Protein AF-A0A359EFD6-F1 (afdb_monomer_lite)

pLDDT: mean 87.86, std 8.87, range [59.72, 98.12]

Foldseek 3Di:
DDVVLVVVLLQDLDDDDPVRLVVDDPVSVLSNLLSNVVLVVQLVVLVVVQVVCVVVVNHDPVVSVCSSVVSSVVSSVVSNVVD

Structure (mmCIF, N/CA/C/O backbone):
data_AF-A0A359EFD6-F1
#
_entry.id   AF-A0A359EFD6-F1
#
loop_
_atom_site.group_PDB
_atom_site.id
_atom_site.type_symbol
_atom_site.label_atom_id
_atom_site.label_alt_id
_atom_site.label_comp_id
_atom_site.label_asym_id
_atom_site.label_entity_id
_atom_site.label_seq_id
_atom_site.pdbx_PDB_ins_code
_atom_site.Cartn_x
_atom_site.Cartn_y
_atom_site.Cartn_z
_atom_site.occupancy
_atom_site.B_iso_or_equiv
_atom_site.auth_seq_id
_atom_site.auth_comp_id
_atom_site.auth_asym_id
_atom_site.auth_atom_id
_atom_site.pdbx_PDB_model_num
ATOM 1 N N . MET A 1 1 ? -2.807 -10.128 -16.682 1.00 59.72 1 MET A N 1
ATOM 2 C CA . MET A 1 1 ? -2.643 -9.970 -15.221 1.00 59.72 1 MET A CA 1
ATOM 3 C C . MET A 1 1 ? -1.749 -11.100 -14.740 1.00 59.72 1 MET A C 1
ATOM 5 O O . MET A 1 1 ? -2.085 -12.248 -15.010 1.00 59.72 1 MET A O 1
ATOM 9 N N . ASN A 1 2 ? -0.597 -10.801 -14.131 1.00 77.19 2 ASN A N 1
ATOM 10 C CA . ASN A 1 2 ? 0.398 -11.813 -13.743 1.00 77.19 2 ASN A CA 1
ATOM 11 C C . ASN A 1 2 ? 0.620 -11.843 -12.209 1.00 77.19 2 ASN A C 1
ATOM 13 O O . ASN A 1 2 ? 1.526 -11.175 -11.707 1.00 77.19 2 ASN A O 1
ATOM 17 N N . PRO A 1 3 ? -0.171 -12.623 -11.446 1.00 77.00 3 PRO A N 1
ATOM 18 C CA . PRO A 1 3 ? -0.125 -12.622 -9.978 1.00 77.00 3 PRO A CA 1
ATOM 19 C C . PRO A 1 3 ? 1.218 -13.102 -9.401 1.00 77.00 3 PRO A C 1
ATOM 21 O O . PRO A 1 3 ? 1.616 -12.670 -8.319 1.00 77.00 3 PRO A O 1
ATOM 24 N N . SER A 1 4 ? 1.966 -13.933 -10.136 1.00 77.31 4 SER A N 1
ATOM 25 C CA . SER A 1 4 ? 3.312 -14.354 -9.728 1.00 77.31 4 SER A CA 1
ATOM 26 C C . SER A 1 4 ? 4.298 -13.183 -9.694 1.00 77.31 4 SER A C 1
ATOM 28 O O . SER A 1 4 ? 5.187 -13.153 -8.841 1.00 77.31 4 SER A O 1
ATOM 30 N N . MET A 1 5 ? 4.154 -12.210 -10.600 1.00 75.94 5 MET A N 1
ATOM 31 C CA . MET A 1 5 ? 5.008 -11.020 -10.623 1.00 75.94 5 MET A CA 1
ATOM 32 C C . MET A 1 5 ? 4.670 -10.049 -9.498 1.00 75.94 5 MET A C 1
ATOM 34 O O . MET A 1 5 ? 5.578 -9.449 -8.927 1.00 75.94 5 MET A O 1
ATOM 38 N N . TRP A 1 6 ? 3.396 -9.946 -9.118 1.00 77.06 6 TRP A N 1
ATOM 39 C CA . TRP A 1 6 ? 2.980 -9.128 -7.978 1.00 77.06 6 TRP A CA 1
ATOM 40 C C . TRP A 1 6 ? 3.604 -9.637 -6.678 1.00 77.06 6 TRP A C 1
ATOM 42 O O . TRP A 1 6 ? 4.196 -8.862 -5.931 1.00 77.06 6 TRP A O 1
ATOM 52 N N . LEU A 1 7 ? 3.569 -10.955 -6.450 1.00 76.50 7 LEU A N 1
ATOM 53 C CA . LEU A 1 7 ? 4.210 -11.565 -5.284 1.00 76.50 7 LEU A CA 1
ATOM 54 C C . LEU A 1 7 ? 5.732 -11.355 -5.284 1.00 76.50 7 LEU A C 1
ATOM 56 O O . LEU A 1 7 ? 6.321 -11.123 -4.230 1.00 76.50 7 LEU A O 1
ATOM 60 N N . LYS A 1 8 ? 6.372 -11.416 -6.459 1.00 73.50 8 LYS A N 1
ATOM 61 C CA . LYS A 1 8 ? 7.815 -11.177 -6.599 1.00 73.50 8 LYS A CA 1
ATOM 62 C C . LYS A 1 8 ? 8.176 -9.725 -6.265 1.00 73.50 8 LYS A C 1
ATOM 64 O O . LYS A 1 8 ? 9.080 -9.517 -5.461 1.00 73.50 8 LYS A O 1
ATOM 69 N N . ALA A 1 9 ? 7.436 -8.750 -6.800 1.00 72.94 9 ALA A N 1
ATOM 70 C CA . ALA A 1 9 ? 7.637 -7.318 -6.541 1.00 72.94 9 ALA A CA 1
ATOM 71 C C . ALA A 1 9 ? 7.386 -6.919 -5.073 1.00 72.94 9 ALA A C 1
ATOM 73 O O . ALA A 1 9 ? 7.985 -5.968 -4.576 1.00 72.94 9 ALA A O 1
ATOM 74 N N . LEU A 1 10 ? 6.527 -7.662 -4.367 1.00 73.88 10 LEU A N 1
ATOM 75 C CA . LEU A 1 10 ? 6.281 -7.483 -2.933 1.00 73.88 10 LEU A CA 1
ATOM 76 C C . LEU A 1 10 ? 7.367 -8.098 -2.035 1.00 73.88 10 LEU A C 1
ATOM 78 O O . LEU A 1 10 ? 7.423 -7.771 -0.855 1.00 73.88 10 LEU A O 1
ATOM 82 N N . ARG A 1 11 ? 8.214 -8.999 -2.550 1.00 72.12 11 ARG A N 1
ATOM 83 C CA . ARG A 1 11 ? 9.253 -9.685 -1.757 1.00 72.12 11 ARG A CA 1
ATOM 84 C C . ARG A 1 11 ? 10.652 -9.128 -1.977 1.00 72.12 11 ARG A C 1
ATOM 86 O O . ARG A 1 11 ? 11.449 -9.106 -1.048 1.00 72.12 11 ARG A O 1
ATOM 93 N N . ILE A 1 12 ? 10.961 -8.728 -3.203 1.00 73.06 12 ILE A N 1
ATOM 94 C CA . ILE A 1 12 ? 12.282 -8.254 -3.624 1.00 73.06 12 ILE A CA 1
ATOM 95 C C . ILE A 1 12 ? 12.109 -7.144 -4.658 1.00 73.06 12 ILE A C 1
ATOM 97 O O . ILE A 1 12 ? 11.085 -7.100 -5.329 1.00 73.06 12 ILE A O 1
ATOM 101 N N . ILE A 1 13 ? 13.113 -6.277 -4.817 1.00 74.25 13 ILE A N 1
ATOM 102 C CA . ILE A 1 13 ? 13.173 -5.312 -5.926 1.00 74.25 13 ILE A CA 1
ATOM 103 C C . ILE A 1 13 ? 13.749 -6.059 -7.141 1.00 74.25 13 ILE A C 1
ATOM 105 O O . ILE A 1 13 ? 14.950 -6.346 -7.156 1.00 74.25 13 ILE A O 1
ATOM 109 N N . PRO A 1 14 ? 12.929 -6.458 -8.133 1.00 70.62 14 PRO A N 1
ATOM 110 C CA . PRO A 1 14 ? 13.427 -7.217 -9.268 1.00 70.62 14 PRO A CA 1
ATOM 111 C C . PRO A 1 14 ? 14.176 -6.284 -10.228 1.00 70.62 14 PRO A C 1
ATOM 113 O O . PRO A 1 14 ? 13.682 -5.211 -10.565 1.00 70.62 14 PRO A O 1
ATOM 116 N N . ARG A 1 15 ? 15.347 -6.708 -10.714 1.00 75.56 15 ARG A N 1
ATOM 117 C CA . ARG A 1 15 ? 15.943 -6.107 -11.916 1.00 75.56 15 ARG A CA 1
ATOM 118 C C . ARG A 1 15 ? 15.231 -6.691 -13.129 1.00 75.56 15 ARG A C 1
ATOM 120 O O . ARG A 1 15 ? 15.126 -7.911 -13.219 1.00 75.56 15 ARG A O 1
ATOM 127 N N . ILE A 1 16 ? 14.698 -5.827 -13.986 1.00 81.31 16 ILE A N 1
ATOM 128 C CA . ILE A 1 16 ? 13.867 -6.207 -15.131 1.00 81.31 16 ILE A CA 1
ATOM 129 C C . ILE A 1 16 ? 14.453 -5.571 -16.385 1.00 81.31 16 ILE A C 1
ATOM 131 O O . ILE A 1 16 ? 14.702 -4.365 -16.401 1.00 81.31 16 ILE A O 1
ATOM 135 N N . ASP A 1 17 ? 14.644 -6.376 -17.427 1.00 83.94 17 ASP A N 1
ATOM 136 C CA . ASP A 1 17 ? 15.124 -5.898 -18.723 1.00 83.94 17 ASP A CA 1
ATOM 137 C C . ASP A 1 17 ? 13.989 -5.282 -19.559 1.00 83.94 17 ASP A C 1
ATOM 139 O O . ASP A 1 17 ? 12.798 -5.482 -19.309 1.00 83.94 17 ASP A O 1
ATOM 143 N N . LYS A 1 18 ? 14.344 -4.516 -20.595 1.00 82.94 18 LYS A N 1
ATOM 144 C CA . LYS A 1 18 ? 13.390 -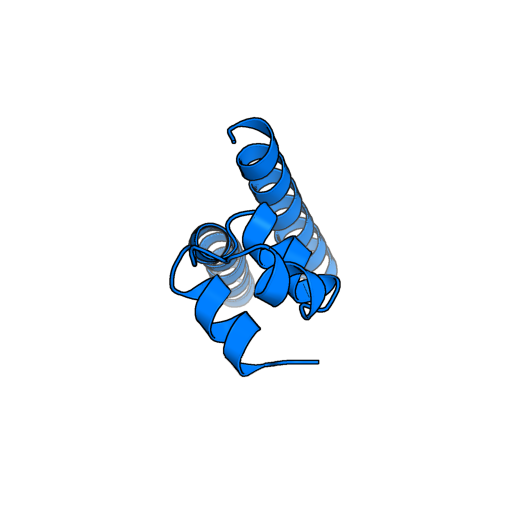3.708 -21.380 1.00 82.94 18 LYS A CA 1
ATOM 145 C C . LYS A 1 18 ? 12.261 -4.536 -22.016 1.00 82.94 18 LYS A C 1
ATOM 147 O O . LYS A 1 18 ? 11.113 -4.090 -22.047 1.00 82.94 18 LYS A O 1
ATOM 152 N N . ASP A 1 19 ? 12.563 -5.750 -22.468 1.00 85.50 19 ASP A N 1
ATOM 153 C CA . ASP A 1 19 ? 11.576 -6.659 -23.064 1.00 85.50 19 ASP A CA 1
ATOM 154 C C . ASP A 1 19 ? 10.612 -7.247 -22.031 1.00 85.50 19 ASP A C 1
ATOM 156 O O . ASP A 1 19 ? 9.428 -7.437 -22.317 1.00 85.50 19 ASP A O 1
ATOM 160 N N . GLU A 1 20 ? 11.095 -7.509 -20.816 1.00 82.44 20 GLU A N 1
ATOM 161 C CA . GLU A 1 20 ? 10.251 -7.940 -19.706 1.00 82.44 20 GLU A CA 1
ATOM 162 C C . GLU A 1 20 ? 9.355 -6.791 -19.239 1.00 82.44 20 GLU A C 1
ATOM 164 O O . GLU A 1 20 ? 8.156 -6.993 -19.056 1.00 82.44 20 GLU A O 1
ATOM 169 N N . TRP A 1 21 ? 9.892 -5.568 -19.149 1.00 83.88 21 TRP A N 1
ATOM 170 C CA . TRP A 1 21 ? 9.132 -4.369 -18.793 1.00 83.88 21 TRP A CA 1
ATOM 171 C C . TRP A 1 21 ? 7.950 -4.127 -19.735 1.00 83.88 21 TRP A C 1
ATOM 173 O O . TRP A 1 21 ? 6.839 -3.832 -19.292 1.00 83.88 21 TRP A O 1
ATOM 183 N N . ASN A 1 22 ? 8.155 -4.293 -21.041 1.00 86.56 22 ASN A N 1
ATOM 184 C CA . ASN A 1 22 ? 7.100 -4.101 -22.036 1.00 86.56 22 ASN A CA 1
ATOM 185 C C . ASN A 1 22 ? 5.947 -5.106 -21.895 1.00 86.56 22 ASN A C 1
ATOM 187 O O . ASN A 1 22 ? 4.814 -4.777 -22.241 1.00 86.56 22 ASN A O 1
ATOM 191 N N . LYS A 1 23 ? 6.210 -6.293 -21.334 1.00 87.19 23 LYS A N 1
ATOM 192 C CA . LYS A 1 23 ? 5.210 -7.347 -21.100 1.00 87.19 23 LYS A CA 1
ATOM 193 C C . LYS A 1 23 ? 4.437 -7.176 -19.788 1.00 87.19 23 LYS A C 1
ATOM 195 O O . LYS A 1 23 ? 3.473 -7.906 -19.554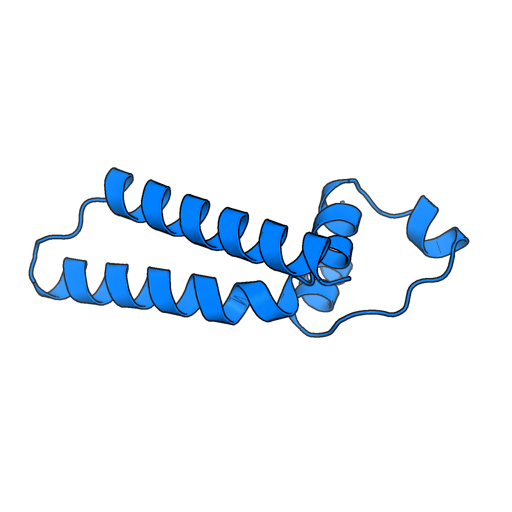 1.00 87.19 23 LYS A O 1
ATOM 200 N N . LEU A 1 24 ? 4.844 -6.245 -18.924 1.00 85.69 24 LEU A N 1
ATOM 201 C CA . LEU A 1 24 ? 4.186 -6.002 -17.643 1.00 85.69 24 LEU A CA 1
ATOM 202 C C . LEU A 1 24 ? 2.895 -5.196 -17.794 1.00 85.69 24 LEU A C 1
ATOM 204 O O . LEU A 1 24 ? 2.829 -4.214 -18.539 1.00 85.69 24 LEU A O 1
ATOM 208 N N . ASP A 1 25 ? 1.893 -5.572 -16.999 1.00 87.62 25 ASP A N 1
ATOM 209 C CA . ASP A 1 25 ? 0.693 -4.761 -16.805 1.00 87.62 25 ASP A CA 1
ATOM 210 C C . ASP A 1 25 ? 0.989 -3.484 -15.994 1.00 87.62 25 ASP A C 1
ATOM 212 O O . ASP A 1 25 ? 2.012 -3.370 -15.313 1.00 87.62 25 ASP A O 1
ATOM 216 N N . ILE A 1 26 ? 0.082 -2.505 -16.085 1.00 86.00 26 ILE A N 1
ATOM 217 C CA . ILE A 1 26 ? 0.212 -1.192 -15.431 1.00 86.00 26 ILE A CA 1
ATOM 218 C C . ILE A 1 26 ? 0.426 -1.335 -13.917 1.00 86.00 26 ILE A C 1
ATOM 220 O O . ILE A 1 26 ? 1.260 -0.630 -13.353 1.00 86.00 26 ILE A O 1
ATOM 224 N N . LEU A 1 27 ? -0.269 -2.278 -13.271 1.00 80.75 27 LEU A N 1
ATOM 225 C CA . LEU A 1 27 ? -0.137 -2.526 -11.832 1.00 80.75 27 LEU A CA 1
ATOM 226 C C . LEU A 1 27 ? 1.252 -3.058 -11.478 1.00 80.75 27 LEU A C 1
ATOM 228 O O . LEU A 1 27 ? 1.868 -2.591 -10.526 1.00 80.75 27 LEU A O 1
ATOM 232 N N . SER A 1 28 ? 1.776 -3.993 -12.266 1.00 83.12 28 SER A N 1
ATOM 233 C CA . SER A 1 28 ? 3.116 -4.545 -12.067 1.00 83.12 28 SER A CA 1
ATOM 234 C C . SER A 1 28 ? 4.187 -3.466 -12.231 1.00 83.12 28 SER A C 1
ATOM 236 O O . SER A 1 28 ? 5.069 -3.355 -11.384 1.00 83.12 28 SER A O 1
ATOM 238 N N . LYS A 1 29 ? 4.078 -2.630 -13.275 1.00 86.06 29 LYS A N 1
ATOM 239 C CA . LYS A 1 29 ? 4.987 -1.491 -13.497 1.00 86.06 29 LYS A CA 1
ATOM 240 C C . LYS A 1 29 ? 4.966 -0.519 -12.323 1.00 86.06 29 LYS A C 1
ATOM 242 O O . LYS A 1 29 ? 6.027 -0.111 -11.862 1.00 86.06 29 LYS A O 1
ATOM 247 N N . TRP A 1 30 ? 3.774 -0.201 -11.819 1.00 84.75 30 TRP A N 1
ATOM 248 C CA . TRP A 1 30 ? 3.610 0.659 -10.652 1.00 84.75 30 TRP A CA 1
ATOM 249 C C . TRP A 1 30 ? 4.273 0.056 -9.407 1.00 84.75 30 TRP A C 1
ATOM 251 O O . TRP A 1 30 ? 5.105 0.716 -8.798 1.00 84.75 30 TRP A O 1
ATOM 261 N N . LEU A 1 31 ? 4.006 -1.219 -9.091 1.00 84.56 31 LEU A N 1
ATOM 262 C CA . LEU A 1 31 ? 4.587 -1.908 -7.929 1.00 84.56 31 LEU A CA 1
ATOM 263 C C . LEU A 1 31 ? 6.122 -1.932 -7.952 1.00 84.56 31 LEU A C 1
ATOM 265 O O . LEU A 1 31 ? 6.764 -1.799 -6.909 1.00 84.56 31 LEU A O 1
ATOM 269 N N . ILE A 1 32 ? 6.714 -2.126 -9.131 1.00 84.69 32 ILE A N 1
ATOM 270 C CA . ILE A 1 32 ? 8.171 -2.144 -9.287 1.00 84.69 32 ILE A CA 1
ATOM 271 C C . ILE A 1 32 ? 8.739 -0.735 -9.127 1.00 84.69 32 ILE A C 1
ATOM 273 O O . ILE A 1 32 ? 9.663 -0.555 -8.337 1.00 84.69 32 ILE A O 1
ATOM 277 N N . ALA A 1 33 ? 8.158 0.256 -9.811 1.00 82.81 33 ALA A N 1
ATOM 278 C CA . ALA A 1 33 ? 8.616 1.642 -9.752 1.00 82.81 33 ALA A CA 1
ATOM 279 C C . ALA A 1 33 ? 8.545 2.215 -8.327 1.00 82.81 33 ALA A C 1
ATOM 281 O O . ALA A 1 33 ? 9.466 2.884 -7.882 1.00 82.81 33 ALA A O 1
ATOM 282 N N . THR A 1 34 ? 7.495 1.901 -7.563 1.00 83.56 34 THR A N 1
ATOM 283 C CA . THR A 1 34 ? 7.322 2.408 -6.190 1.00 83.56 34 THR A CA 1
ATOM 284 C C . THR A 1 34 ? 8.080 1.611 -5.126 1.00 83.56 34 THR A C 1
ATOM 286 O O . THR A 1 34 ? 7.926 1.888 -3.933 1.00 83.56 34 THR A O 1
ATOM 289 N N . ARG A 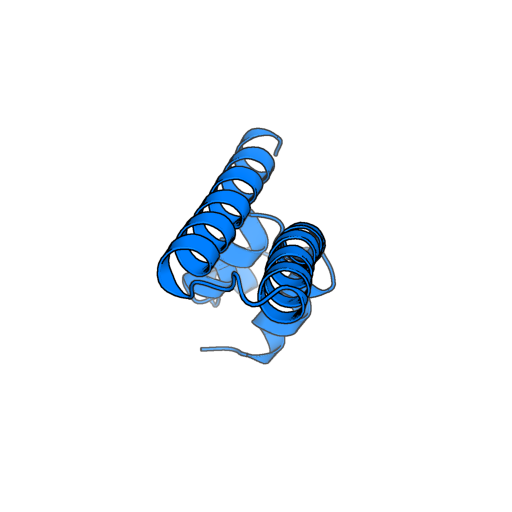1 35 ? 8.840 0.575 -5.511 1.00 84.50 35 ARG A N 1
ATOM 290 C CA . ARG A 1 35 ? 9.511 -0.357 -4.586 1.00 84.50 35 ARG A CA 1
ATOM 291 C C . ARG A 1 35 ? 8.531 -0.982 -3.583 1.00 84.50 35 ARG A C 1
ATOM 293 O O . ARG A 1 35 ? 8.691 -0.870 -2.366 1.00 84.50 35 ARG A O 1
ATOM 300 N N . ALA A 1 36 ? 7.503 -1.660 -4.096 1.00 80.75 36 ALA A N 1
ATOM 301 C CA . ALA A 1 36 ? 6.389 -2.192 -3.304 1.00 80.75 36 ALA A CA 1
ATOM 302 C C . ALA A 1 36 ? 6.791 -3.106 -2.131 1.00 80.75 36 ALA A C 1
ATOM 304 O O . ALA A 1 36 ? 6.067 -3.154 -1.139 1.00 80.75 36 ALA A O 1
ATOM 305 N N . ALA A 1 37 ? 7.947 -3.775 -2.194 1.00 80.75 37 ALA A N 1
ATOM 306 C CA . ALA A 1 37 ? 8.485 -4.548 -1.073 1.00 80.75 37 ALA A CA 1
ATOM 307 C C . ALA A 1 37 ? 8.610 -3.722 0.222 1.00 80.75 37 ALA A C 1
ATOM 309 O O . ALA A 1 37 ? 8.333 -4.222 1.310 1.00 80.75 37 ALA A O 1
ATOM 310 N N . VAL A 1 38 ? 8.952 -2.435 0.111 1.00 81.44 38 VAL A N 1
ATOM 311 C CA . VAL A 1 38 ? 9.070 -1.531 1.263 1.00 81.44 38 VAL A CA 1
ATOM 312 C C . VAL A 1 38 ? 7.690 -1.079 1.751 1.00 81.44 38 VAL A C 1
ATOM 314 O O . VAL A 1 38 ? 7.496 -0.859 2.939 1.00 81.44 38 VAL A O 1
ATOM 317 N N . LEU A 1 39 ? 6.675 -1.028 0.884 1.00 87.06 39 LEU A N 1
ATOM 318 C CA . LEU A 1 39 ? 5.314 -0.639 1.279 1.00 87.06 39 LEU A CA 1
ATOM 319 C C . LEU A 1 39 ? 4.659 -1.656 2.225 1.00 87.06 39 LEU A C 1
ATOM 321 O O . LEU A 1 39 ? 3.766 -1.287 2.989 1.00 87.06 39 LEU A O 1
ATOM 325 N N . VAL A 1 40 ? 5.135 -2.908 2.238 1.00 87.31 40 VAL A N 1
ATOM 326 C CA . VAL A 1 40 ? 4.671 -3.948 3.171 1.00 87.31 40 VAL A CA 1
ATOM 327 C C . VAL A 1 40 ? 4.870 -3.509 4.622 1.00 87.31 40 VAL A C 1
ATOM 329 O O . VAL A 1 40 ? 3.956 -3.662 5.430 1.00 87.31 40 VAL A O 1
ATOM 332 N N . MET A 1 41 ? 6.013 -2.900 4.957 1.00 89.06 41 MET A N 1
ATOM 333 C CA . MET A 1 41 ? 6.271 -2.439 6.328 1.00 89.06 41 MET A CA 1
ATOM 334 C C . MET A 1 41 ? 5.299 -1.324 6.746 1.00 89.06 41 MET A C 1
ATOM 336 O O . MET A 1 41 ? 4.858 -1.271 7.889 1.00 89.06 41 MET A O 1
ATOM 340 N N . THR A 1 42 ? 4.908 -0.461 5.806 1.00 93.44 42 THR A N 1
ATOM 341 C CA . THR A 1 42 ? 3.957 0.632 6.051 1.00 93.44 42 THR A CA 1
ATOM 342 C C . THR A 1 42 ? 2.538 0.127 6.193 1.00 93.44 42 THR A C 1
ATOM 344 O O . THR A 1 42 ? 1.818 0.568 7.090 1.00 93.44 42 THR A O 1
ATOM 347 N N . PHE A 1 43 ? 2.146 -0.832 5.356 1.00 94.62 43 PHE A N 1
ATOM 348 C CA . PHE A 1 43 ? 0.865 -1.500 5.511 1.00 94.62 43 PHE A CA 1
ATOM 349 C C . PHE A 1 43 ? 0.771 -2.213 6.864 1.00 94.62 43 PHE A C 1
ATOM 351 O O . PHE A 1 43 ? -0.256 -2.099 7.526 1.00 94.62 43 PHE A O 1
ATOM 358 N N . LEU A 1 44 ? 1.839 -2.881 7.320 1.00 94.88 44 LEU A N 1
ATOM 359 C CA . LEU A 1 44 ? 1.860 -3.533 8.633 1.00 94.88 44 LEU A CA 1
ATOM 360 C C . LEU 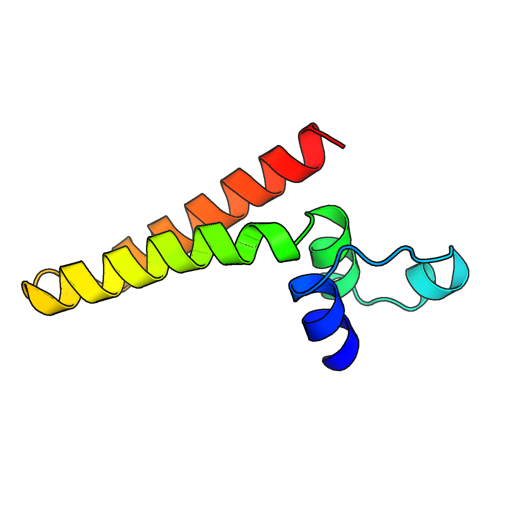A 1 44 ? 1.590 -2.545 9.777 1.00 94.88 44 LEU A C 1
ATOM 362 O O . LEU A 1 44 ? 0.787 -2.857 10.653 1.00 94.88 44 LEU A O 1
ATOM 366 N N . SER A 1 45 ? 2.167 -1.339 9.748 1.00 95.00 45 SER A N 1
ATOM 367 C CA . SER A 1 45 ? 1.868 -0.298 10.745 1.00 95.00 45 SER A CA 1
ATOM 368 C C . SER A 1 45 ? 0.385 0.093 10.758 1.00 95.00 45 SER A C 1
ATOM 370 O O . SER A 1 45 ? -0.224 0.183 11.825 1.00 95.00 45 SER A O 1
ATOM 372 N N . ALA A 1 46 ? -0.223 0.279 9.583 1.00 96.62 46 ALA A N 1
ATOM 373 C CA . ALA A 1 46 ? -1.643 0.610 9.474 1.00 96.62 46 ALA A CA 1
ATOM 374 C C . ALA A 1 46 ? -2.550 -0.564 9.893 1.00 96.62 46 ALA A C 1
ATOM 376 O O . ALA A 1 46 ? -3.563 -0.366 10.568 1.00 96.62 46 ALA A O 1
ATOM 377 N N . ALA A 1 47 ? -2.173 -1.800 9.558 1.00 96.81 47 ALA A N 1
ATOM 378 C CA . ALA A 1 47 ? -2.880 -3.008 9.971 1.00 96.81 47 ALA A CA 1
ATOM 379 C C . ALA A 1 47 ? -2.860 -3.174 11.498 1.00 96.81 47 ALA A C 1
ATOM 381 O O . ALA A 1 47 ? -3.908 -3.396 12.103 1.00 96.81 47 ALA A O 1
ATOM 382 N N . LEU A 1 48 ? -1.699 -2.988 12.133 1.00 97.62 48 LEU A N 1
ATOM 383 C CA . LEU A 1 48 ? -1.564 -3.021 13.591 1.00 97.62 48 LEU A CA 1
ATOM 384 C C . LEU A 1 48 ? -2.404 -1.931 14.264 1.00 97.62 48 LEU A C 1
ATOM 386 O O . LEU A 1 48 ? -3.103 -2.220 15.233 1.00 97.62 48 LEU A O 1
ATOM 390 N N . ALA A 1 49 ? -2.412 -0.708 13.723 1.00 96.44 49 ALA A N 1
ATOM 391 C CA . ALA A 1 49 ? -3.278 0.362 14.217 1.00 96.44 49 ALA A CA 1
ATOM 392 C C . ALA A 1 49 ? -4.768 -0.023 14.149 1.00 96.44 49 ALA A C 1
ATOM 394 O O . ALA A 1 49 ? -5.509 0.214 15.102 1.00 96.44 49 ALA A O 1
ATOM 395 N N . GLY A 1 50 ? -5.198 -0.680 13.066 1.00 97.38 50 GLY A N 1
ATOM 396 C CA . GLY A 1 50 ? -6.554 -1.220 12.929 1.00 97.38 50 GLY A CA 1
ATOM 397 C C . GLY A 1 50 ? -6.879 -2.293 13.972 1.00 97.38 50 GLY A C 1
ATOM 398 O O . GLY A 1 50 ? -7.929 -2.229 14.609 1.00 97.38 50 GLY A O 1
ATOM 399 N N . ILE A 1 51 ? -5.959 -3.235 14.203 1.00 97.94 51 ILE A N 1
ATOM 400 C CA . ILE A 1 51 ? -6.104 -4.291 15.221 1.00 97.94 51 ILE A CA 1
ATOM 401 C C . ILE A 1 51 ? -6.213 -3.682 16.625 1.00 97.94 51 ILE A C 1
ATOM 403 O O . ILE A 1 51 ? -7.083 -4.073 17.404 1.00 97.94 51 ILE A O 1
ATOM 407 N N . PHE A 1 52 ? -5.371 -2.702 16.956 1.00 97.88 52 PHE A N 1
ATOM 408 C CA . PHE A 1 52 ? -5.416 -2.033 18.256 1.00 97.88 52 PHE A CA 1
ATOM 409 C C . PHE A 1 52 ? -6.688 -1.207 18.440 1.00 97.88 52 PHE A C 1
ATOM 411 O O . PHE A 1 52 ? -7.314 -1.299 19.496 1.00 97.88 52 PHE A O 1
ATOM 418 N N . ALA A 1 53 ? -7.128 -0.482 17.409 1.00 97.62 53 ALA A N 1
ATOM 419 C CA . ALA A 1 53 ? -8.402 0.232 17.430 1.00 97.62 53 ALA A CA 1
ATOM 420 C C . ALA A 1 53 ? -9.582 -0.732 17.636 1.00 97.62 53 ALA A C 1
ATOM 422 O O . ALA A 1 53 ? -10.478 -0.456 18.434 1.00 97.62 53 ALA A O 1
ATOM 423 N N . A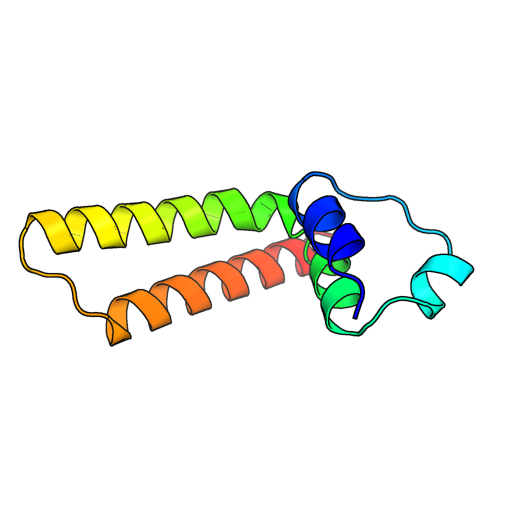LA A 1 54 ? -9.556 -1.900 16.984 1.00 97.56 54 ALA A N 1
ATOM 424 C CA . ALA A 1 54 ? -10.577 -2.931 17.157 1.00 97.56 54 ALA A CA 1
ATOM 425 C C . ALA A 1 54 ? -10.574 -3.479 18.584 1.00 97.56 54 ALA A C 1
ATOM 427 O O . ALA A 1 54 ? -11.633 -3.651 19.188 1.00 97.56 54 ALA A O 1
ATOM 428 N N . ARG A 1 55 ? -9.387 -3.675 19.169 1.00 97.94 55 ARG A N 1
ATOM 429 C CA . ARG A 1 55 ? -9.245 -4.187 20.533 1.00 97.94 55 ARG A CA 1
ATOM 430 C C . ARG A 1 55 ? -9.841 -3.261 21.598 1.00 97.94 55 ARG A C 1
ATOM 432 O O . ARG A 1 55 ? -10.275 -3.767 22.634 1.00 97.94 55 ARG A O 1
ATOM 439 N N . VAL A 1 56 ? -9.869 -1.949 21.360 1.00 97.94 56 VAL A N 1
ATOM 440 C CA . VAL A 1 56 ? -10.463 -0.952 22.271 1.00 97.94 56 VAL A CA 1
ATOM 441 C C . VAL A 1 56 ? -11.880 -0.519 21.865 1.00 97.94 56 VAL A C 1
ATOM 443 O O . VAL A 1 56 ? -12.426 0.404 22.460 1.00 97.94 56 VAL A O 1
ATOM 446 N N . GLY A 1 57 ? -12.486 -1.167 20.861 1.00 97.31 57 GLY A N 1
ATOM 447 C CA . GLY A 1 57 ? -13.840 -0.849 20.392 1.00 97.31 57 GLY A CA 1
ATOM 448 C C . GLY A 1 57 ? -13.962 0.472 19.621 1.00 97.31 57 GLY A C 1
ATOM 449 O O . GLY A 1 57 ? -15.063 0.985 19.476 1.00 97.31 57 GLY A O 1
ATOM 450 N N . GLN A 1 58 ? -12.848 1.021 19.128 1.00 97.31 58 GLN A N 1
ATOM 451 C CA . GLN A 1 58 ? -12.772 2.303 18.406 1.00 97.31 58 GLN A CA 1
ATOM 452 C C . GLN A 1 58 ? -12.419 2.115 16.922 1.00 97.31 58 GLN A C 1
ATOM 454 O O . GLN A 1 58 ? -11.938 3.031 16.253 1.00 97.31 58 GLN A O 1
ATOM 459 N N . PHE A 1 59 ? -12.588 0.903 16.389 1.00 97.88 59 PHE A N 1
ATOM 460 C CA . PHE A 1 59 ? -12.318 0.652 14.980 1.00 97.88 59 PHE A CA 1
ATOM 461 C C . PHE A 1 59 ? -13.420 1.238 14.106 1.00 97.88 59 PHE A C 1
ATOM 463 O O . PHE A 1 59 ? -14.571 0.806 14.150 1.00 97.88 59 PHE A O 1
ATOM 470 N N . HIS A 1 60 ? -13.026 2.164 13.239 1.00 97.88 60 HIS A N 1
ATOM 471 C CA . HIS A 1 60 ? -13.870 2.670 12.171 1.00 97.88 60 HIS A CA 1
ATOM 472 C C . HIS A 1 60 ? -13.228 2.337 10.828 1.00 97.88 60 HIS A C 1
ATOM 474 O O . HIS A 1 60 ? -12.128 2.799 10.519 1.00 97.88 60 HIS A O 1
ATOM 480 N N . PHE A 1 61 ? -13.940 1.550 10.019 1.00 97.25 61 PHE A N 1
ATOM 481 C CA . PHE A 1 61 ? -13.426 1.037 8.751 1.00 97.25 61 PHE A CA 1
ATOM 482 C C . PHE A 1 61 ? -13.022 2.152 7.780 1.00 97.25 61 PHE A C 1
ATOM 484 O O . PHE A 1 61 ? -11.933 2.106 7.218 1.00 97.25 61 PHE A O 1
ATOM 491 N N . VAL A 1 62 ? -13.870 3.172 7.610 1.00 98.06 62 VAL A N 1
ATOM 492 C CA . VAL A 1 62 ? -13.620 4.257 6.647 1.00 98.06 62 VAL A CA 1
ATOM 493 C C . VAL A 1 62 ? -12.381 5.088 7.027 1.00 98.06 62 VAL A C 1
ATOM 495 O O . VAL A 1 62 ? -11.484 5.191 6.191 1.00 98.06 62 VAL A O 1
ATOM 498 N N . PRO A 1 63 ? -12.241 5.620 8.262 1.00 97.25 63 PRO A N 1
ATOM 499 C CA . PRO A 1 63 ? -11.011 6.291 8.690 1.00 97.25 63 PRO A CA 1
ATOM 500 C C . PRO A 1 63 ? -9.762 5.413 8.578 1.00 97.25 63 PRO A C 1
ATOM 502 O O . PRO A 1 63 ? -8.735 5.872 8.085 1.00 97.25 63 PRO A O 1
ATOM 505 N N . TRP A 1 64 ? -9.847 4.142 8.984 1.00 98.00 64 TRP A N 1
ATOM 506 C CA . TRP A 1 64 ? -8.725 3.209 8.877 1.00 98.00 64 TRP A CA 1
ATOM 507 C C . TRP A 1 64 ? -8.296 2.992 7.420 1.00 98.00 64 TRP A C 1
ATOM 509 O O . TRP A 1 64 ? -7.101 3.013 7.118 1.00 98.00 64 TRP A O 1
ATOM 519 N N . LEU A 1 65 ? -9.258 2.841 6.506 1.00 97.88 65 LEU A N 1
ATOM 520 C CA . LEU A 1 65 ? -8.994 2.681 5.080 1.00 97.88 65 LEU A CA 1
ATOM 521 C C . LEU A 1 65 ? -8.329 3.933 4.495 1.00 97.88 65 LEU A C 1
ATOM 523 O O . LEU A 1 65 ? -7.324 3.812 3.798 1.00 97.88 65 LEU A O 1
ATOM 527 N N . LEU A 1 66 ? -8.842 5.125 4.816 1.00 98.12 66 LEU A N 1
ATOM 528 C CA . LEU A 1 66 ? -8.269 6.396 4.359 1.00 98.12 66 LEU A CA 1
ATOM 529 C C . LEU A 1 66 ? -6.826 6.578 4.844 1.00 98.12 66 LEU A C 1
ATOM 531 O O . LEU A 1 66 ? -5.959 6.929 4.047 1.00 98.12 66 LEU A O 1
ATOM 535 N N . VAL A 1 67 ? -6.550 6.288 6.119 1.00 97.12 67 VAL A N 1
ATOM 536 C CA . VAL A 1 67 ? -5.191 6.348 6.682 1.00 97.12 67 VAL A CA 1
ATOM 537 C C . VAL A 1 67 ? -4.275 5.330 6.008 1.00 97.12 67 VAL A C 1
ATOM 539 O O . VAL A 1 67 ? -3.168 5.676 5.607 1.00 97.12 67 VAL A O 1
ATOM 542 N N . THR A 1 68 ? -4.734 4.090 5.835 1.00 97.12 68 THR A N 1
ATOM 543 C CA . THR A 1 68 ? -3.942 3.024 5.206 1.00 97.12 68 THR A CA 1
ATOM 544 C C . THR A 1 68 ? -3.562 3.393 3.774 1.00 97.12 68 THR A C 1
ATOM 546 O O . THR A 1 68 ? -2.388 3.332 3.409 1.00 97.12 68 THR A O 1
ATOM 549 N N . VAL A 1 69 ? -4.535 3.831 2.970 1.00 96.12 69 VAL A N 1
ATOM 550 C CA . VAL A 1 69 ? -4.305 4.253 1.582 1.00 96.12 69 VAL A CA 1
ATOM 551 C C . VAL A 1 69 ? -3.411 5.489 1.533 1.00 96.12 69 VAL A C 1
ATOM 553 O O . VAL A 1 69 ? -2.435 5.498 0.786 1.00 96.12 69 VAL A O 1
ATOM 556 N N . GLY A 1 70 ? -3.687 6.504 2.356 1.00 96.56 70 GLY A N 1
ATOM 557 C CA . GLY A 1 70 ? -2.887 7.726 2.408 1.00 96.56 70 GLY A CA 1
ATOM 558 C C . GLY A 1 70 ? -1.423 7.455 2.755 1.00 96.56 70 GLY A C 1
ATOM 559 O O . GLY A 1 70 ? -0.530 7.972 2.086 1.00 96.56 70 GLY A O 1
ATOM 560 N N . LEU A 1 71 ? -1.161 6.594 3.743 1.00 95.88 71 LEU A N 1
ATOM 561 C CA . LEU A 1 71 ? 0.195 6.211 4.143 1.00 95.88 71 LEU A CA 1
ATOM 562 C C . LEU A 1 71 ? 0.935 5.451 3.038 1.00 95.88 71 LEU A C 1
ATOM 564 O O . LEU A 1 71 ? 2.088 5.770 2.748 1.00 95.88 71 LEU A O 1
ATOM 568 N N . ILE A 1 72 ? 0.279 4.476 2.401 1.00 94.88 72 ILE A N 1
ATOM 569 C CA . ILE A 1 72 ? 0.874 3.709 1.297 1.00 94.88 72 ILE A CA 1
ATOM 570 C C . ILE A 1 72 ? 1.219 4.632 0.129 1.00 94.88 72 ILE A C 1
ATOM 572 O O . ILE A 1 72 ? 2.331 4.557 -0.386 1.00 94.88 72 ILE A O 1
ATOM 576 N N . LEU A 1 73 ? 0.305 5.523 -0.270 1.00 93.75 73 LEU A N 1
ATOM 577 C CA . LEU A 1 73 ? 0.545 6.463 -1.368 1.00 93.75 73 LEU A CA 1
ATOM 578 C C . LEU A 1 73 ? 1.650 7.470 -1.032 1.00 93.75 73 LEU A C 1
ATOM 580 O O . LEU A 1 73 ? 2.493 7.757 -1.882 1.00 93.75 73 LEU A O 1
ATOM 584 N N . SER A 1 74 ? 1.688 7.965 0.206 1.00 94.94 74 SER A N 1
ATOM 585 C CA . SER A 1 74 ? 2.728 8.895 0.663 1.00 94.94 74 SER A CA 1
ATOM 586 C C . SER A 1 74 ? 4.111 8.250 0.606 1.00 94.94 74 SER A C 1
ATOM 588 O O . SER A 1 74 ? 5.053 8.837 0.079 1.00 94.94 74 SER A O 1
ATOM 590 N N . HIS A 1 75 ? 4.233 7.007 1.076 1.00 94.00 75 HIS A N 1
ATOM 591 C CA . HIS A 1 75 ? 5.494 6.277 1.011 1.00 94.00 75 HIS A CA 1
ATOM 592 C C . HIS A 1 75 ? 5.862 5.890 -0.425 1.00 94.00 75 HIS A C 1
ATOM 594 O O . HIS A 1 75 ? 7.005 6.070 -0.829 1.00 94.00 75 HIS A O 1
ATOM 600 N N . ALA A 1 76 ? 4.906 5.427 -1.233 1.00 91.81 76 ALA A N 1
ATOM 601 C CA . ALA A 1 76 ? 5.147 5.123 -2.641 1.00 91.81 76 ALA A CA 1
ATOM 602 C C . ALA A 1 76 ? 5.687 6.348 -3.397 1.00 91.81 76 ALA A C 1
ATOM 604 O O . ALA A 1 76 ? 6.635 6.225 -4.167 1.00 91.81 76 ALA A O 1
ATOM 605 N N . THR A 1 77 ? 5.132 7.531 -3.121 1.00 91.94 77 THR A N 1
ATOM 606 C CA . THR A 1 77 ? 5.605 8.803 -3.687 1.00 91.94 77 THR A CA 1
ATOM 607 C C . THR A 1 77 ? 7.017 9.128 -3.208 1.00 91.94 77 THR A C 1
ATOM 609 O O . THR A 1 77 ? 7.871 9.465 -4.019 1.00 91.94 77 THR A O 1
ATOM 612 N N . ASN A 1 78 ? 7.300 8.968 -1.913 1.00 91.75 78 ASN A N 1
ATOM 613 C CA . ASN A 1 78 ? 8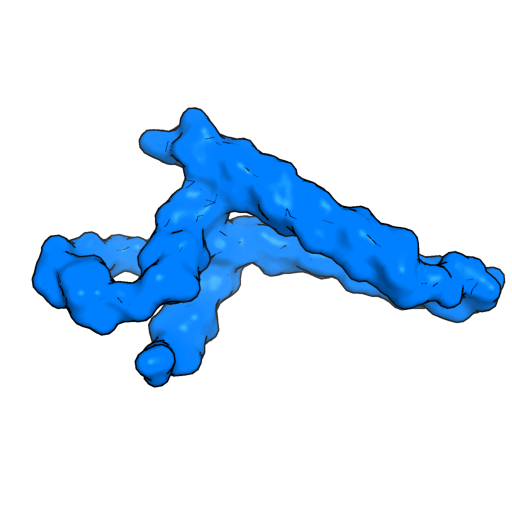.640 9.190 -1.371 1.00 91.75 78 ASN A CA 1
ATOM 614 C C . ASN A 1 78 ? 9.688 8.245 -1.989 1.00 91.75 78 ASN A C 1
ATOM 616 O O . ASN A 1 78 ? 10.793 8.672 -2.306 1.00 91.75 78 ASN A O 1
ATOM 620 N N . ASN A 1 79 ? 9.330 6.977 -2.213 1.00 89.56 79 ASN A N 1
ATOM 621 C CA . ASN A 1 79 ? 10.207 6.010 -2.873 1.00 89.56 79 ASN A CA 1
ATOM 622 C C . ASN A 1 79 ? 10.483 6.378 -4.332 1.00 89.56 79 ASN A C 1
ATOM 624 O O . ASN A 1 79 ? 11.607 6.186 -4.772 1.00 89.56 79 ASN A O 1
ATOM 628 N N . LEU A 1 80 ? 9.489 6.905 -5.056 1.00 87.31 80 LEU A N 1
ATOM 629 C CA . LEU A 1 80 ? 9.660 7.372 -6.437 1.00 87.31 80 LEU A CA 1
ATOM 630 C C . LEU A 1 80 ? 10.521 8.633 -6.537 1.00 87.31 80 LEU A C 1
ATOM 632 O O . LEU A 1 80 ? 11.219 8.801 -7.522 1.00 87.31 80 LEU A O 1
ATOM 636 N N . LEU A 1 81 ? 10.432 9.541 -5.563 1.00 88.19 81 LEU A N 1
ATOM 637 C CA . LEU A 1 81 ? 11.212 10.783 -5.567 1.00 88.19 81 LEU A CA 1
ATOM 638 C C . LEU A 1 81 ? 12.679 10.571 -5.172 1.00 88.19 81 LEU A C 1
ATOM 640 O O . LEU A 1 81 ? 13.522 11.400 -5.502 1.00 88.19 81 LEU A O 1
ATOM 644 N N . ASN A 1 82 ? 12.967 9.511 -4.417 1.00 84.06 82 ASN A N 1
ATOM 645 C CA . ASN A 1 82 ? 14.311 9.182 -3.942 1.00 84.06 82 ASN A CA 1
ATOM 646 C C . ASN A 1 82 ? 15.108 8.303 -4.930 1.00 84.06 82 ASN A C 1
ATOM 648 O O . ASN A 1 82 ? 16.271 8.006 -4.665 1.00 84.06 82 ASN A O 1
ATOM 652 N N . ASP A 1 83 ? 14.478 7.846 -6.014 1.00 79.94 83 ASP A N 1
ATOM 653 C CA . ASP A 1 83 ? 15.069 6.993 -7.057 1.00 79.94 83 ASP A CA 1
ATOM 654 C C . ASP A 1 83 ? 15.238 7.780 -8.365 1.00 79.94 83 ASP A C 1
ATOM 656 O O . ASP A 1 83 ? 16.296 7.628 -9.015 1.00 79.94 83 ASP A O 1
#

Radius of gyration: 15.13 Å; chains: 1; bounding box: 30×25×45 Å

Secondary structure (DSSP, 8-state):
--HHHHHHHHHS-----HHHHHHS-HHHHHHHHTTHHHHHHHHHHHHHHHHHHHHTT---HHHHHHHHHHHHHHHHHHHHH--

Sequence (83 aa):
MNPSMWLKALRIIPRIDKDEWNKLDILSKWLIATRAAVLVMTFLSAALAGIFAARVGQFHFVPWLLVTVGLILSHATNNLLND